Protein AF-A0A965ESU9-F1 (afdb_monomer)

Sequence (155 aa):
MSKLASALGKKYEENRLSVLTRHFELGGHTFKVRVPAVNEIEAIYNYFKSPDDEKVEAIYQDMIKDFKDDKDDGIEVTDNDILIEGRSMREAARNKHVLQYRITEYIKFLVPETGSLEDLTYADVEIEFPLAIQLTLVEKINEVIAPDYKEIRSK

Secondary structure (DSSP, 8-state):
--HHHHHH-HHHHHHHHHHTEEEEEETTEEEEEE---HHHHHHHHHGGGS--HHHHHHHHHHHHTTTTT---TTEEE-SS-EEETTEEHHHHHHHHHHHHHHHHHHHTTB--SSS--TT--HHHHHHHS-HHHHHHHHHHHHHHHS--GGGTS--

Radius of gyration: 20.67 Å; Cα contacts (8 Å, |Δi|>4): 136; chains: 1; bounding box: 42×31×64 Å

Foldseek 3Di:
DDPVCVVVDDVCVVCVQVVQWWWDDDPNDIWIFGQDDPVLVVCLVCCLVPPDVVQLVVQLCVVCVVPPPPDDDQWDDDPVFIGGVNDTSSVVSSVVRSVLSLLLSLVQRTDDPDDHSPPPHSVNVVVVDDPVVSVVSSVRSCCTNCVDCVVVVPD

pLDDT: mean 89.34, std 12.93, range [37.41, 98.31]

Nearest PDB structures (foldseek):
  6nr8-assembly1_6  TM=2.344E-01  e=9.704E+00  Homo sapiens

Solvent-accessible surface area (backbone atoms only — not comparable to full-atom values): 9223 Å² total; per-residue (Å²): 134,54,76,64,57,67,71,60,34,69,72,44,64,80,41,45,66,65,77,40,44,40,68,52,75,58,97,91,43,78,48,40,32,46,52,74,56,71,67,59,54,50,50,57,70,49,34,73,81,68,59,66,62,70,60,24,49,54,45,26,54,64,74,40,65,87,51,78,86,57,80,56,95,50,57,48,81,54,102,87,43,43,26,54,77,84,40,55,42,53,58,49,19,43,52,50,47,46,51,45,51,46,45,38,58,50,57,48,31,47,56,67,94,68,83,81,51,86,83,63,47,51,67,63,49,55,75,75,36,59,68,73,55,46,53,51,49,42,50,55,53,47,52,57,64,52,66,57,74,66,68,70,74,74,110

Structure (mmCIF, N/CA/C/O backbone):
data_AF-A0A965ESU9-F1
#
_entry.id   AF-A0A965ESU9-F1
#
loop_
_atom_site.group_PDB
_atom_site.id
_atom_site.type_symbol
_atom_site.label_atom_id
_atom_site.label_alt_id
_atom_site.label_comp_id
_atom_site.label_asym_id
_atom_site.label_entity_id
_atom_site.label_seq_id
_atom_site.pdbx_PDB_ins_code
_atom_site.Cartn_x
_atom_site.Cartn_y
_atom_site.Cartn_z
_atom_site.occupancy
_atom_site.B_iso_or_equiv
_atom_site.auth_seq_id
_atom_site.auth_comp_id
_atom_site.auth_asym_id
_atom_site.auth_atom_id
_atom_site.pdbx_PDB_model_num
ATOM 1 N N . MET A 1 1 ? -10.488 -17.035 23.293 1.00 63.59 1 MET A N 1
ATOM 2 C CA . MET A 1 1 ? -10.332 -15.748 24.011 1.00 63.59 1 MET A CA 1
ATOM 3 C C . MET A 1 1 ? -8.906 -15.634 24.515 1.00 63.59 1 MET A C 1
ATOM 5 O O . MET A 1 1 ? -8.346 -16.655 24.899 1.00 63.59 1 MET A O 1
ATOM 9 N N . SER A 1 2 ? -8.301 -14.443 24.491 1.00 82.62 2 SER A N 1
ATOM 10 C CA . SER A 1 2 ? -6.983 -14.262 25.109 1.00 82.62 2 SER A CA 1
ATOM 11 C C . SER A 1 2 ? -7.128 -14.144 26.626 1.00 82.62 2 SER A C 1
ATOM 13 O O . SER A 1 2 ? -8.128 -13.621 27.119 1.00 82.62 2 SER A O 1
ATOM 15 N N . LYS A 1 3 ? -6.106 -14.584 27.370 1.00 88.50 3 LYS A N 1
ATOM 16 C CA . LYS A 1 3 ? -6.049 -14.444 28.835 1.00 88.50 3 LYS A CA 1
ATOM 17 C C . LYS A 1 3 ? -6.274 -12.991 29.281 1.00 88.50 3 LYS A C 1
ATOM 19 O O . LYS A 1 3 ? -6.912 -12.752 30.300 1.00 88.50 3 LYS A O 1
ATOM 24 N N . LEU A 1 4 ? -5.775 -12.036 28.492 1.00 85.94 4 LEU A N 1
ATOM 25 C CA . LEU A 1 4 ? -5.928 -10.605 28.743 1.00 85.94 4 LEU A CA 1
ATOM 26 C C . LEU A 1 4 ? -7.373 -10.126 28.546 1.00 85.94 4 LEU A C 1
ATOM 28 O O . LEU A 1 4 ? -7.891 -9.434 29.413 1.00 85.94 4 LEU A O 1
ATOM 32 N N . ALA A 1 5 ? -8.039 -10.521 27.454 1.00 84.50 5 ALA A N 1
ATOM 33 C CA . ALA A 1 5 ? -9.433 -10.143 27.208 1.00 84.50 5 ALA A CA 1
ATOM 34 C C . ALA A 1 5 ? -10.348 -10.628 28.343 1.00 84.50 5 ALA A C 1
ATOM 36 O O . ALA A 1 5 ? -11.135 -9.850 28.877 1.00 84.50 5 ALA A O 1
ATOM 37 N N . SER A 1 6 ? -10.148 -11.870 28.795 1.00 87.44 6 SER A N 1
ATOM 38 C CA . SER A 1 6 ? -10.902 -12.437 29.915 1.00 87.44 6 SER A CA 1
ATOM 39 C C . SER A 1 6 ? -10.656 -11.710 31.244 1.00 87.44 6 SER A C 1
ATOM 41 O O . SER A 1 6 ? -11.570 -11.620 32.057 1.00 87.44 6 SER A O 1
ATOM 43 N N . ALA A 1 7 ? -9.457 -11.159 31.466 1.00 90.62 7 ALA A N 1
ATOM 44 C CA . ALA A 1 7 ? -9.144 -10.371 32.661 1.00 90.62 7 ALA A CA 1
ATOM 45 C C . ALA A 1 7 ? -9.745 -8.952 32.632 1.00 90.62 7 ALA A C 1
ATOM 47 O O . ALA A 1 7 ? -10.069 -8.407 33.683 1.00 90.62 7 ALA A O 1
ATOM 48 N N . LEU A 1 8 ? -9.904 -8.356 31.444 1.00 89.62 8 LEU A N 1
ATOM 49 C CA . LEU A 1 8 ? -10.476 -7.013 31.265 1.00 89.62 8 LEU A CA 1
ATOM 50 C C . LEU A 1 8 ? -12.018 -7.005 31.275 1.00 89.62 8 LEU A C 1
ATOM 52 O O . LEU A 1 8 ? -12.634 -5.945 31.399 1.00 89.62 8 LEU A O 1
ATOM 56 N N . GLY A 1 9 ? -12.638 -8.185 31.195 1.00 90.62 9 GLY A N 1
ATOM 57 C CA . GLY A 1 9 ? -14.074 -8.388 31.359 1.00 90.62 9 GLY A CA 1
ATOM 58 C C . GLY A 1 9 ? -14.925 -7.974 30.152 1.00 90.62 9 GLY A C 1
ATOM 59 O O . GLY A 1 9 ? -14.443 -7.435 29.157 1.00 90.62 9 GLY A O 1
ATOM 60 N N . LYS A 1 10 ? -16.239 -8.209 30.263 1.00 88.19 10 LYS A N 1
ATOM 61 C CA . LYS A 1 10 ? -17.216 -8.069 29.163 1.00 88.19 10 LYS A CA 1
ATOM 62 C C . LYS A 1 10 ? -17.233 -6.685 28.507 1.00 88.19 10 LYS A C 1
ATOM 64 O O . LYS A 1 10 ? -17.308 -6.586 27.290 1.00 88.19 10 LYS A O 1
ATOM 69 N N . LYS A 1 11 ? -17.086 -5.612 29.292 1.00 86.81 11 LYS A N 1
ATOM 70 C CA . LYS A 1 11 ? -17.101 -4.236 28.764 1.00 86.81 11 LYS A CA 1
ATOM 71 C C . LYS A 1 11 ? -15.927 -3.963 27.817 1.00 86.81 11 LYS A C 1
ATOM 73 O O . LYS A 1 11 ? -16.084 -3.217 26.853 1.00 86.81 11 LYS A O 1
ATOM 78 N N . TYR A 1 12 ? -14.757 -4.553 28.074 1.00 87.56 12 TYR A N 1
ATOM 79 C CA . TYR A 1 12 ? -13.632 -4.479 27.143 1.00 87.56 12 TYR A CA 1
ATOM 80 C C . TYR A 1 12 ? -13.930 -5.258 25.862 1.00 87.56 12 TYR A C 1
ATOM 82 O O . TYR A 1 12 ? -13.660 -4.755 24.778 1.00 87.56 12 TYR A O 1
ATOM 90 N N . GLU A 1 13 ? -14.515 -6.452 25.973 1.00 81.25 13 GLU A N 1
ATOM 91 C CA . GLU A 1 13 ? -14.863 -7.283 24.815 1.00 81.25 13 GLU A CA 1
ATOM 92 C C . GLU A 1 13 ? -15.853 -6.574 23.884 1.00 81.25 13 GLU A C 1
ATOM 94 O O . GLU A 1 13 ? -15.612 -6.506 22.680 1.00 81.25 13 GLU A O 1
ATOM 99 N N . GLU A 1 14 ? -16.891 -5.957 24.451 1.00 84.44 14 GLU A N 1
ATOM 100 C CA . GLU A 1 14 ? -17.889 -5.160 23.726 1.00 84.44 14 GLU A CA 1
ATOM 101 C C . GLU A 1 14 ? -17.274 -3.962 22.980 1.00 84.44 14 GLU A C 1
ATOM 103 O O . GLU A 1 14 ? -17.778 -3.558 21.938 1.00 84.44 14 GLU A O 1
ATOM 108 N N . ASN A 1 15 ? -16.166 -3.402 23.483 1.00 86.06 15 ASN A N 1
ATOM 109 C CA . ASN A 1 15 ? -15.533 -2.193 22.941 1.00 86.06 15 ASN A CA 1
ATOM 110 C C . ASN A 1 15 ? -14.162 -2.451 22.297 1.00 86.06 15 ASN A C 1
ATOM 112 O O . ASN A 1 15 ? -13.445 -1.506 21.957 1.00 86.06 15 ASN A O 1
ATOM 116 N N . ARG A 1 16 ? -13.768 -3.718 22.126 1.00 82.75 16 ARG A N 1
ATOM 117 C CA . ARG A 1 16 ? -12.404 -4.103 21.733 1.00 82.75 16 ARG A CA 1
ATOM 118 C C . ARG A 1 16 ? -11.968 -3.460 20.417 1.00 82.75 16 ARG A C 1
ATOM 120 O O . ARG A 1 16 ? -10.837 -2.989 20.317 1.00 82.75 16 ARG A O 1
ATOM 127 N N . LEU A 1 17 ? -12.858 -3.435 19.424 1.00 79.62 17 LEU A N 1
ATOM 128 C CA . LEU A 1 17 ? -12.594 -2.819 18.120 1.00 79.62 17 LEU A CA 1
ATOM 129 C C . LEU A 1 17 ? -12.346 -1.315 18.255 1.00 79.62 17 LEU A C 1
ATOM 131 O O . LEU A 1 17 ? -11.384 -0.810 17.686 1.00 79.62 17 LEU A O 1
ATOM 135 N N . SER A 1 18 ? -13.137 -0.618 19.072 1.00 82.75 18 SER A N 1
ATOM 136 C CA . SER A 1 18 ? -12.989 0.821 19.309 1.00 82.75 18 SER A CA 1
ATOM 137 C C . SER A 1 18 ? -11.632 1.175 19.921 1.00 82.75 18 SER A C 1
ATOM 139 O O . SER A 1 18 ? -11.033 2.177 19.548 1.00 82.75 18 SER A O 1
ATOM 141 N N . VAL A 1 19 ? -11.100 0.331 20.814 1.00 84.75 19 VAL A N 1
ATOM 142 C CA . VAL A 1 19 ? -9.761 0.524 21.408 1.00 84.75 19 VAL A CA 1
ATOM 143 C C . VAL A 1 19 ? -8.653 0.410 20.352 1.00 84.75 19 VAL A C 1
ATOM 145 O O . VAL A 1 19 ? -7.655 1.136 20.405 1.00 84.75 19 VAL A O 1
ATOM 148 N N . LEU A 1 20 ? -8.848 -0.481 19.379 1.00 88.25 20 LEU A N 1
ATOM 149 C CA . LEU A 1 20 ? -7.914 -0.785 18.294 1.00 88.25 20 LEU A CA 1
ATOM 150 C C . LEU A 1 20 ? -8.203 0.002 17.012 1.00 88.25 20 LEU A C 1
ATOM 152 O O . LEU A 1 20 ? -7.645 -0.328 15.974 1.00 88.25 20 LEU A O 1
ATOM 156 N N . THR A 1 21 ? -9.059 1.021 17.063 1.00 93.00 21 THR A N 1
ATOM 157 C CA . THR A 1 21 ? -9.388 1.848 15.900 1.00 93.00 21 THR A CA 1
ATOM 158 C C . THR A 1 21 ? -8.926 3.282 16.132 1.00 93.00 21 THR A C 1
ATOM 160 O O . THR A 1 21 ? -9.009 3.826 17.237 1.00 93.00 21 THR A O 1
ATOM 163 N N . ARG A 1 22 ? -8.397 3.896 15.084 1.00 93.75 22 ARG A N 1
ATOM 164 C CA . ARG A 1 22 ? -8.046 5.314 14.990 1.00 93.75 22 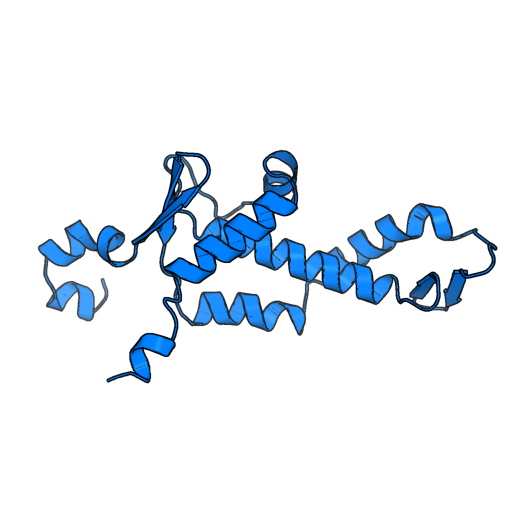ARG A CA 1
ATOM 165 C C . ARG A 1 22 ? -8.801 5.925 13.817 1.00 93.75 22 ARG A C 1
ATOM 167 O O . ARG A 1 22 ? -9.444 5.200 13.061 1.00 93.75 22 ARG A O 1
ATOM 174 N N . HIS A 1 23 ? -8.777 7.244 13.694 1.00 95.38 23 HIS A N 1
ATOM 175 C CA . HIS A 1 23 ? -9.484 7.937 12.625 1.00 95.38 23 HIS A CA 1
ATOM 176 C C . HIS A 1 23 ? -8.681 9.122 12.101 1.00 95.38 23 HIS A C 1
ATOM 178 O O . HIS A 1 23 ? -7.918 9.727 12.850 1.00 95.38 23 HIS A O 1
ATOM 184 N N . PHE A 1 24 ? -8.887 9.451 10.829 1.00 96.06 24 PHE A N 1
ATOM 185 C CA . PHE A 1 24 ? -8.424 10.689 10.208 1.00 96.06 24 PHE A CA 1
ATOM 186 C C . PHE A 1 24 ? -9.484 11.209 9.233 1.00 96.06 24 PHE A C 1
ATOM 188 O O . PHE A 1 24 ? -10.340 10.454 8.770 1.00 96.06 24 PHE A O 1
ATOM 195 N N . GLU A 1 25 ? -9.420 12.498 8.915 1.00 96.38 25 GLU A N 1
ATOM 196 C CA . GLU A 1 25 ? -10.295 13.125 7.926 1.00 96.38 25 GLU A CA 1
ATOM 197 C C . GLU A 1 25 ? -9.537 13.408 6.629 1.00 96.38 25 GLU A C 1
ATOM 199 O O . GLU A 1 25 ? -8.393 13.870 6.650 1.00 96.38 25 GLU A O 1
ATOM 204 N N . LEU A 1 26 ? -10.183 13.150 5.493 1.00 95.12 26 LEU A N 1
ATOM 205 C CA . LEU A 1 26 ? -9.678 13.505 4.170 1.00 95.12 26 LEU A CA 1
ATOM 206 C C . LEU A 1 26 ? -10.864 13.817 3.254 1.00 95.12 26 LEU A C 1
ATOM 208 O O . LEU A 1 26 ? -11.790 13.018 3.135 1.00 95.12 26 LEU A O 1
ATOM 212 N N . GLY A 1 27 ? -10.862 14.999 2.634 1.00 92.56 27 GLY A N 1
ATOM 213 C CA . GLY A 1 27 ? -11.923 15.401 1.701 1.00 92.56 27 GLY A CA 1
ATOM 214 C C . GLY A 1 27 ? -13.332 15.460 2.312 1.00 92.56 27 GLY A C 1
ATOM 215 O O . GLY A 1 27 ? -14.307 15.288 1.592 1.00 92.56 27 GLY A O 1
ATOM 216 N N . GLY A 1 28 ? -13.455 15.667 3.629 1.00 94.44 28 GLY A N 1
ATOM 217 C CA . GLY A 1 28 ? -14.744 15.669 4.336 1.00 94.44 28 GLY A CA 1
ATOM 218 C C . GLY A 1 28 ? -15.288 14.279 4.694 1.00 94.44 28 GLY A C 1
ATOM 219 O O . GLY A 1 28 ? -16.384 14.190 5.241 1.00 94.44 28 GLY A O 1
ATOM 220 N N . HIS A 1 29 ? -14.538 13.207 4.422 1.00 95.31 29 HIS A N 1
ATOM 221 C CA . HIS A 1 29 ? -14.843 11.852 4.880 1.00 95.31 29 HIS A CA 1
ATOM 222 C C . HIS A 1 29 ? -13.971 11.470 6.086 1.00 95.31 29 HIS A C 1
ATOM 224 O O . HIS A 1 29 ? -12.783 11.802 6.128 1.00 95.31 29 HIS A O 1
ATOM 230 N N . THR A 1 30 ? -14.545 10.748 7.054 1.00 96.50 30 THR A N 1
ATOM 231 C CA . THR A 1 30 ? -13.829 10.230 8.229 1.00 96.50 30 THR A CA 1
ATOM 232 C C . THR A 1 30 ? -13.457 8.768 8.013 1.00 96.50 30 THR A C 1
ATOM 234 O O . THR A 1 30 ? -14.285 7.871 8.172 1.00 96.50 30 THR A O 1
ATOM 237 N N . PHE A 1 31 ? -12.185 8.518 7.725 1.00 96.56 31 PHE A N 1
ATOM 238 C CA . PHE A 1 31 ? -11.654 7.167 7.608 1.00 96.56 31 PHE A CA 1
ATOM 239 C C . PHE A 1 31 ? -11.405 6.569 8.990 1.00 96.56 31 PHE A C 1
ATOM 241 O O . PHE A 1 31 ? -10.841 7.219 9.872 1.00 96.56 31 PHE A O 1
ATOM 248 N N . LYS A 1 32 ? -11.786 5.302 9.171 1.00 95.94 32 LYS A N 1
ATOM 249 C CA . LYS A 1 32 ? -11.432 4.494 10.344 1.00 95.94 32 LYS A CA 1
ATOM 250 C C . LYS A 1 32 ? -10.281 3.569 9.983 1.00 95.94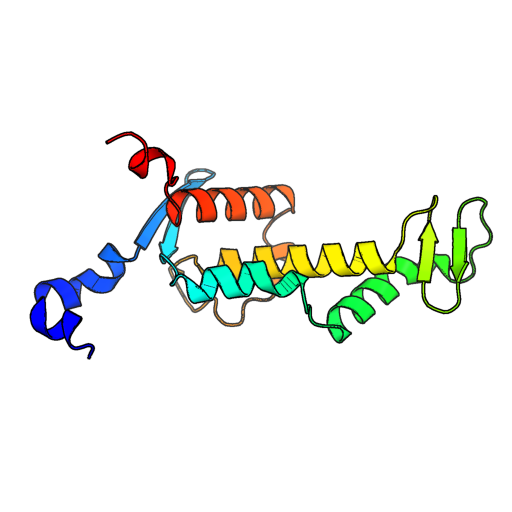 32 LYS A C 1
ATOM 252 O O . LYS A 1 32 ? -10.303 2.945 8.930 1.00 95.94 32 LYS A O 1
ATOM 257 N N . VAL A 1 33 ? -9.307 3.452 10.874 1.00 95.75 33 VAL A N 1
ATOM 258 C CA . VAL A 1 33 ? -8.085 2.673 10.667 1.00 95.75 33 VAL A CA 1
ATOM 259 C C . VAL A 1 33 ? -7.895 1.725 11.836 1.00 95.75 33 VAL A C 1
ATOM 261 O O . VAL A 1 33 ? -7.856 2.157 12.988 1.00 95.75 33 VAL A O 1
ATOM 264 N N . ARG A 1 34 ? -7.758 0.432 11.562 1.00 94.25 34 ARG A N 1
ATOM 265 C CA . ARG A 1 34 ? -7.357 -0.559 12.555 1.00 94.25 34 ARG A CA 1
ATOM 266 C C . ARG A 1 34 ? -5.880 -0.359 12.876 1.00 94.25 34 ARG A C 1
ATOM 268 O O . ARG A 1 34 ? -5.053 -0.335 11.977 1.00 94.25 34 ARG A O 1
ATOM 275 N N . VAL A 1 35 ? -5.545 -0.285 14.159 1.00 92.25 35 VAL A N 1
ATOM 276 C CA . VAL A 1 35 ? -4.160 -0.325 14.633 1.00 92.25 35 VAL A CA 1
ATOM 277 C C . VAL A 1 35 ? -3.616 -1.737 14.384 1.00 92.25 35 VAL A C 1
ATOM 279 O O . VAL A 1 35 ? -4.125 -2.692 14.989 1.00 92.25 35 VAL A O 1
ATOM 282 N N . PRO A 1 36 ? -2.627 -1.901 13.492 1.00 91.88 36 PRO A N 1
ATOM 283 C CA . PRO A 1 36 ? -2.048 -3.198 13.209 1.00 91.88 36 PRO A CA 1
ATOM 284 C C . PRO A 1 36 ? -1.108 -3.651 14.320 1.00 91.88 36 PRO A C 1
ATOM 286 O O . PRO A 1 36 ? -0.605 -2.860 15.121 1.00 91.88 36 PRO A O 1
ATOM 289 N N . ALA A 1 37 ? -0.868 -4.954 14.371 1.00 90.19 37 ALA A N 1
ATOM 290 C CA . ALA A 1 37 ? 0.181 -5.513 15.196 1.00 90.19 37 ALA A CA 1
ATOM 291 C C . ALA A 1 37 ? 1.564 -5.171 14.610 1.00 90.19 37 ALA A C 1
ATOM 293 O O . ALA A 1 37 ? 1.727 -4.970 13.406 1.00 90.19 37 ALA A O 1
ATOM 294 N N . VAL A 1 38 ? 2.582 -5.123 15.473 1.00 88.75 38 VAL A N 1
ATOM 295 C CA . VAL A 1 38 ? 3.956 -4.741 15.091 1.00 88.75 38 VAL A CA 1
ATOM 296 C C . VAL A 1 38 ? 4.499 -5.626 13.966 1.00 88.75 38 VAL A C 1
ATOM 298 O O . VAL A 1 38 ? 5.102 -5.124 13.024 1.00 88.75 38 VAL A O 1
ATOM 301 N N . ASN A 1 39 ? 4.219 -6.928 14.017 1.00 91.31 39 ASN A N 1
ATOM 302 C CA . ASN A 1 39 ? 4.644 -7.884 12.998 1.00 91.31 39 ASN A CA 1
ATOM 303 C C . ASN A 1 39 ? 3.993 -7.643 11.624 1.00 91.31 39 ASN A C 1
ATOM 305 O O . ASN A 1 39 ? 4.624 -7.934 10.615 1.00 91.31 39 ASN A O 1
ATOM 309 N N . GLU A 1 40 ? 2.763 -7.118 11.564 1.00 91.75 40 GLU A N 1
ATOM 310 C CA . GLU A 1 40 ? 2.110 -6.766 10.293 1.00 91.75 40 GLU A CA 1
ATOM 311 C C . GLU A 1 40 ? 2.856 -5.604 9.622 1.00 91.75 40 GLU A C 1
ATOM 313 O O . GLU A 1 40 ? 3.190 -5.663 8.442 1.00 91.75 40 GLU A O 1
ATOM 318 N N . ILE A 1 41 ? 3.212 -4.578 10.399 1.00 91.00 41 ILE A N 1
ATOM 319 C CA . ILE A 1 41 ? 3.988 -3.429 9.916 1.00 91.00 41 ILE A CA 1
ATOM 320 C C . ILE A 1 41 ? 5.409 -3.831 9.517 1.00 91.00 41 ILE A C 1
ATOM 322 O O . ILE A 1 41 ? 5.897 -3.441 8.455 1.00 91.00 41 ILE A O 1
ATOM 326 N N . GLU A 1 42 ? 6.076 -4.645 10.334 1.00 90.81 42 GLU A N 1
ATOM 327 C CA . GLU A 1 42 ? 7.400 -5.173 10.007 1.00 90.81 42 GLU A CA 1
ATOM 328 C C . GLU A 1 42 ? 7.379 -6.042 8.750 1.00 90.81 42 GLU A C 1
ATOM 330 O O . GLU A 1 42 ? 8.326 -5.982 7.969 1.00 90.81 42 GLU A O 1
ATOM 335 N N . ALA A 1 43 ? 6.324 -6.828 8.516 1.00 94.38 43 ALA A N 1
ATOM 336 C CA . ALA A 1 43 ? 6.185 -7.602 7.286 1.00 94.38 43 ALA A CA 1
ATOM 3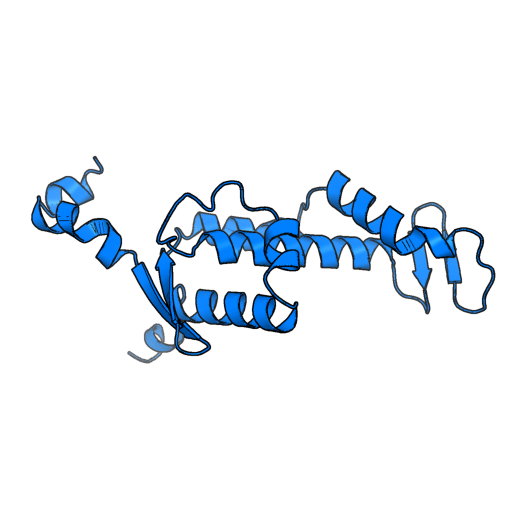37 C C . ALA A 1 43 ? 6.117 -6.682 6.058 1.00 94.38 43 ALA A C 1
ATOM 339 O O . ALA A 1 43 ? 6.827 -6.923 5.081 1.00 94.38 43 ALA A O 1
ATOM 340 N N . ILE A 1 44 ? 5.354 -5.582 6.136 1.00 94.19 44 ILE A N 1
ATOM 341 C CA . ILE A 1 44 ? 5.285 -4.588 5.055 1.00 94.19 44 ILE A CA 1
ATOM 342 C C . ILE A 1 44 ? 6.656 -3.950 4.813 1.00 94.19 44 ILE A C 1
ATOM 344 O O . ILE A 1 44 ? 7.122 -3.892 3.674 1.00 94.19 44 ILE A O 1
ATOM 348 N N . TYR A 1 45 ? 7.342 -3.523 5.877 1.00 89.44 45 TYR A N 1
ATOM 349 C CA . TYR A 1 45 ? 8.673 -2.928 5.759 1.00 89.44 45 TYR A CA 1
ATOM 350 C C . TYR A 1 45 ? 9.744 -3.916 5.321 1.00 89.44 45 TYR A C 1
ATOM 352 O O . TYR A 1 45 ? 10.712 -3.494 4.715 1.00 89.44 45 TYR A O 1
ATOM 360 N N . ASN A 1 46 ? 9.630 -5.208 5.613 1.00 94.31 46 ASN A N 1
ATOM 361 C CA . ASN A 1 46 ? 10.630 -6.189 5.200 1.00 94.31 46 ASN A CA 1
ATOM 362 C C . ASN A 1 46 ? 10.395 -6.716 3.780 1.00 94.31 46 ASN A C 1
ATOM 364 O O . ASN A 1 46 ? 11.314 -7.303 3.210 1.00 94.31 46 ASN A O 1
ATOM 368 N N . TYR A 1 47 ? 9.224 -6.465 3.186 1.00 94.69 47 TYR A N 1
ATOM 369 C CA . TYR A 1 47 ? 8.880 -6.958 1.854 1.00 94.69 47 TYR A CA 1
ATOM 370 C C . TYR A 1 47 ? 9.879 -6.524 0.772 1.00 94.69 47 TYR A C 1
ATOM 372 O O . TYR A 1 47 ? 10.224 -7.321 -0.093 1.00 94.69 47 TYR A O 1
ATOM 380 N N . PHE A 1 48 ? 10.451 -5.313 0.854 1.00 92.88 48 PHE A N 1
ATOM 381 C CA . PHE A 1 48 ? 11.446 -4.854 -0.133 1.00 92.88 48 PHE A CA 1
ATOM 382 C C . PHE A 1 48 ? 12.702 -5.738 -0.204 1.00 92.88 48 PHE A C 1
ATOM 384 O O . PHE A 1 48 ? 13.415 -5.711 -1.212 1.00 92.88 48 PHE A O 1
ATOM 391 N N . LYS A 1 49 ? 13.005 -6.503 0.856 1.00 94.38 49 LYS A N 1
ATOM 392 C CA . LYS A 1 49 ? 14.163 -7.407 0.899 1.00 94.38 49 LYS A CA 1
ATOM 393 C C . LYS A 1 49 ? 13.951 -8.605 -0.021 1.00 94.38 49 LYS A C 1
ATOM 395 O O . LYS A 1 49 ? 14.890 -9.031 -0.682 1.00 94.38 49 LYS A O 1
ATOM 400 N N . SER A 1 50 ? 12.719 -9.102 -0.085 1.00 95.19 50 SER A N 1
ATOM 401 C CA . SER A 1 50 ? 12.337 -10.275 -0.868 1.00 95.19 50 SER A CA 1
ATOM 402 C C . SER A 1 50 ? 10.926 -10.094 -1.442 1.00 95.19 50 SER A C 1
ATOM 404 O O . SER A 1 50 ? 9.989 -10.735 -0.961 1.00 95.19 50 SER A O 1
ATOM 406 N N . PRO A 1 51 ? 10.750 -9.185 -2.417 1.00 96.00 51 PRO A N 1
ATOM 407 C CA . PRO A 1 51 ? 9.481 -9.006 -3.095 1.00 96.00 51 PRO A CA 1
ATOM 408 C C . PRO A 1 51 ? 9.167 -10.222 -3.973 1.00 96.00 51 PRO A C 1
ATOM 410 O O . PRO A 1 51 ? 10.028 -11.049 -4.249 1.00 96.00 51 PRO A O 1
ATOM 413 N N . ASP A 1 52 ? 7.917 -10.314 -4.408 1.00 96.25 52 ASP A N 1
ATOM 414 C CA . ASP A 1 52 ? 7.445 -11.351 -5.325 1.00 96.25 52 ASP A CA 1
ATOM 415 C C . ASP A 1 52 ? 8.083 -11.165 -6.712 1.00 96.25 52 ASP A C 1
ATOM 417 O O . ASP A 1 52 ? 7.726 -10.242 -7.449 1.00 96.25 52 ASP A O 1
ATOM 421 N N . ASP A 1 53 ? 9.053 -12.023 -7.032 1.00 95.44 53 ASP A N 1
ATOM 422 C CA . ASP A 1 53 ? 9.848 -11.938 -8.259 1.00 95.44 53 ASP A CA 1
ATOM 423 C C . ASP A 1 53 ? 8.997 -12.117 -9.526 1.00 95.44 53 ASP A C 1
ATOM 425 O O . ASP A 1 53 ? 9.293 -11.489 -10.541 1.00 95.44 53 ASP A O 1
ATOM 429 N N . GLU A 1 54 ? 7.909 -12.895 -9.477 1.00 96.88 54 GLU A N 1
ATOM 430 C CA . GLU A 1 54 ? 7.014 -13.079 -10.628 1.00 96.88 54 GLU A CA 1
ATOM 431 C C . GLU A 1 54 ? 6.280 -11.776 -10.960 1.00 96.88 54 GLU A C 1
ATOM 433 O O . GLU A 1 54 ? 6.176 -11.384 -12.125 1.00 96.88 54 GLU A O 1
ATOM 438 N N . LYS A 1 55 ? 5.822 -11.051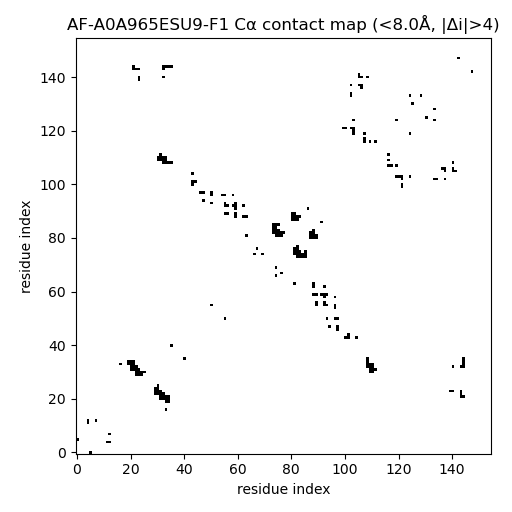 -9.932 1.00 96.12 55 LYS A N 1
ATOM 439 C CA . LYS A 1 55 ? 5.185 -9.737 -10.111 1.00 96.12 55 LYS A CA 1
ATOM 440 C C . LYS A 1 55 ? 6.176 -8.672 -10.563 1.00 96.12 55 LYS A C 1
ATOM 442 O O . LYS A 1 55 ? 5.836 -7.854 -11.417 1.00 96.12 55 LYS A O 1
ATOM 447 N N . VAL A 1 56 ? 7.396 -8.687 -10.022 1.00 97.31 56 VAL A N 1
ATOM 448 C CA . VAL A 1 56 ? 8.469 -7.791 -10.478 1.00 97.31 56 VAL A CA 1
ATOM 449 C C . VAL A 1 56 ? 8.783 -8.042 -11.949 1.00 97.31 56 VAL A C 1
ATOM 451 O O . VAL A 1 56 ? 8.877 -7.082 -12.710 1.00 97.31 56 VAL A O 1
ATOM 454 N N . GLU A 1 57 ? 8.900 -9.304 -12.363 1.00 96.75 57 GLU A N 1
ATOM 455 C CA . GLU A 1 57 ? 9.168 -9.665 -13.754 1.00 96.75 57 GLU A CA 1
ATOM 456 C C . GLU A 1 57 ? 8.021 -9.246 -14.678 1.00 96.75 57 GLU A C 1
ATOM 458 O O . GLU A 1 57 ? 8.268 -8.659 -15.728 1.00 96.75 57 GLU A O 1
ATOM 463 N N . ALA A 1 58 ? 6.765 -9.456 -14.275 1.00 96.38 58 ALA A N 1
ATOM 464 C CA . ALA A 1 58 ? 5.610 -9.010 -15.052 1.00 96.38 58 ALA A CA 1
ATOM 465 C C . ALA A 1 58 ? 5.613 -7.485 -15.273 1.00 96.38 58 ALA A C 1
ATOM 467 O O . ALA A 1 58 ? 5.402 -7.020 -16.394 1.00 96.38 58 ALA A O 1
ATOM 468 N N . ILE A 1 59 ? 5.904 -6.705 -14.224 1.00 96.44 59 ILE A N 1
ATOM 469 C CA . ILE A 1 59 ? 6.019 -5.242 -14.312 1.00 96.44 59 ILE A CA 1
ATOM 470 C C . ILE A 1 59 ? 7.212 -4.840 -15.181 1.00 96.44 59 ILE A C 1
ATOM 472 O O . ILE A 1 59 ? 7.089 -3.934 -16.001 1.00 96.44 59 ILE A O 1
ATOM 476 N N . TYR A 1 60 ? 8.354 -5.508 -15.019 1.00 96.69 60 TYR A N 1
ATOM 477 C CA . TYR A 1 60 ? 9.544 -5.257 -15.824 1.00 96.69 60 TYR A CA 1
ATOM 478 C C . TYR A 1 60 ? 9.244 -5.446 -17.312 1.00 96.69 60 TYR A C 1
ATOM 480 O O . TYR A 1 60 ? 9.459 -4.518 -18.088 1.00 96.69 60 TYR A O 1
ATOM 488 N N . GLN A 1 61 ? 8.670 -6.591 -17.693 1.00 95.31 61 GLN A N 1
ATOM 489 C CA . GLN A 1 61 ? 8.314 -6.903 -19.078 1.00 95.31 61 GLN A CA 1
ATOM 490 C C . GLN A 1 61 ? 7.326 -5.895 -19.676 1.00 95.31 61 GLN A C 1
ATOM 492 O O . GLN A 1 61 ? 7.490 -5.507 -20.833 1.00 95.31 61 GLN A O 1
ATOM 497 N N . ASP A 1 62 ? 6.337 -5.436 -18.901 1.00 94.38 62 ASP A N 1
ATOM 498 C CA . ASP A 1 62 ? 5.409 -4.390 -19.345 1.00 94.38 62 ASP A CA 1
ATOM 499 C C . ASP A 1 62 ? 6.109 -3.036 -19.551 1.00 94.38 62 ASP A C 1
ATOM 501 O O . ASP A 1 62 ? 5.845 -2.356 -20.539 1.00 94.38 62 ASP A O 1
ATOM 505 N N . MET A 1 63 ? 7.040 -2.660 -18.668 1.00 93.38 63 MET A N 1
ATOM 506 C CA . MET A 1 63 ? 7.782 -1.397 -18.771 1.00 93.38 63 MET A CA 1
ATOM 507 C C . MET A 1 63 ? 8.736 -1.358 -19.967 1.00 93.38 63 MET A C 1
ATOM 509 O O . MET A 1 63 ? 8.980 -0.281 -20.506 1.00 93.38 63 MET A O 1
ATOM 513 N N . ILE A 1 64 ? 9.285 -2.505 -20.373 1.00 92.12 64 ILE A N 1
ATOM 514 C CA . ILE A 1 64 ? 10.265 -2.576 -21.465 1.00 92.12 64 ILE A CA 1
ATOM 515 C C . ILE A 1 64 ? 9.668 -2.939 -22.825 1.00 92.12 64 ILE A C 1
ATOM 517 O O . ILE A 1 64 ? 10.410 -3.008 -23.803 1.00 92.12 64 ILE A O 1
ATOM 521 N N . LYS A 1 65 ? 8.362 -3.225 -22.906 1.00 89.75 65 LYS A N 1
ATOM 522 C CA . LYS A 1 65 ? 7.727 -3.781 -24.115 1.00 89.75 65 LYS A CA 1
ATOM 523 C C . LYS A 1 65 ? 7.989 -2.958 -25.380 1.00 89.75 65 LYS A C 1
ATOM 525 O O . LYS A 1 65 ? 8.164 -3.546 -26.441 1.00 89.75 65 LYS A O 1
ATOM 530 N N . ASP A 1 66 ? 8.081 -1.639 -25.234 1.00 83.38 66 ASP A N 1
ATOM 531 C CA . ASP A 1 66 ? 8.274 -0.698 -26.339 1.00 83.38 66 ASP A CA 1
ATOM 532 C C . ASP A 1 66 ? 9.762 -0.426 -26.645 1.00 83.38 66 ASP A C 1
ATOM 534 O O . ASP A 1 66 ? 10.071 0.179 -27.662 1.00 83.38 66 ASP A O 1
ATOM 538 N N . PHE A 1 67 ? 10.687 -0.911 -25.806 1.00 82.44 67 PHE A N 1
ATOM 539 C CA . PHE A 1 67 ? 12.123 -0.595 -25.879 1.00 82.44 67 PHE A CA 1
ATOM 540 C C . PHE A 1 67 ? 13.008 -1.771 -26.318 1.00 82.44 67 PHE A C 1
ATOM 542 O O . PHE A 1 67 ? 14.206 -1.600 -26.521 1.00 82.44 67 PHE A O 1
ATOM 549 N N . LYS A 1 68 ? 12.453 -2.983 -26.449 1.00 72.44 68 LYS A N 1
ATOM 550 C CA . LYS A 1 68 ? 13.239 -4.206 -26.722 1.00 72.44 68 LYS A CA 1
ATOM 551 C C . LYS A 1 68 ? 14.005 -4.185 -28.045 1.00 72.44 68 LYS A C 1
ATOM 553 O O . LYS A 1 68 ? 15.066 -4.796 -28.127 1.00 72.44 68 LYS A O 1
ATOM 558 N N . ASP A 1 69 ? 13.470 -3.501 -29.049 1.00 73.69 69 ASP A N 1
ATOM 559 C CA . ASP A 1 69 ? 14.073 -3.383 -30.382 1.00 73.69 69 ASP A CA 1
ATOM 560 C C . ASP A 1 69 ? 14.622 -1.974 -30.652 1.00 73.69 69 ASP A C 1
ATOM 562 O O . ASP A 1 69 ? 15.030 -1.665 -31.777 1.00 73.69 69 ASP A O 1
ATOM 566 N N . ASP A 1 70 ? 14.620 -1.119 -29.629 1.00 72.00 70 ASP A N 1
ATOM 567 C CA . ASP A 1 70 ? 14.953 0.286 -29.771 1.00 72.00 70 ASP A CA 1
ATOM 568 C C . ASP A 1 70 ? 16.472 0.496 -29.744 1.00 72.00 70 ASP A C 1
ATOM 570 O O . ASP A 1 70 ? 17.207 -0.155 -28.997 1.00 72.00 70 ASP A O 1
ATOM 574 N N . LYS A 1 71 ? 16.956 1.372 -30.625 1.00 67.81 71 LYS A N 1
ATOM 575 C CA . LYS A 1 71 ? 18.393 1.655 -30.813 1.00 67.81 71 LYS A CA 1
ATOM 576 C C . LYS A 1 71 ? 18.723 3.123 -30.588 1.00 67.81 71 LYS A C 1
ATOM 578 O O . LYS A 1 71 ? 19.760 3.593 -31.058 1.00 67.81 71 LYS A O 1
ATOM 583 N N . ASP A 1 72 ? 17.826 3.830 -29.915 1.00 79.88 72 ASP A N 1
ATOM 584 C CA . ASP A 1 72 ? 18.007 5.226 -29.570 1.00 79.88 72 ASP A CA 1
ATOM 585 C C . ASP A 1 72 ? 19.197 5.432 -28.624 1.00 79.88 72 ASP A C 1
ATOM 587 O O . ASP A 1 72 ? 19.516 4.607 -27.758 1.00 79.88 72 ASP A O 1
ATOM 591 N N . ASP A 1 73 ? 19.857 6.578 -28.802 1.00 76.62 73 ASP A N 1
ATOM 592 C CA . ASP A 1 73 ? 20.954 7.014 -27.947 1.00 76.62 73 ASP A CA 1
ATOM 593 C C . ASP A 1 73 ? 20.443 7.162 -26.504 1.00 76.62 73 ASP A C 1
ATOM 595 O O . ASP A 1 73 ? 19.635 8.037 -26.196 1.00 76.62 73 ASP A O 1
ATOM 599 N N . GLY A 1 74 ? 20.930 6.299 -25.608 1.00 83.31 74 GLY A N 1
ATOM 600 C CA . GLY A 1 74 ? 20.548 6.282 -24.191 1.00 83.31 74 GLY A CA 1
ATOM 601 C C . GLY A 1 74 ? 19.885 4.988 -23.719 1.00 83.31 74 GLY A C 1
ATOM 602 O O . GLY A 1 74 ? 19.674 4.852 -22.512 1.00 83.31 74 GLY A O 1
ATOM 603 N N . ILE A 1 75 ? 19.606 4.044 -24.623 1.00 89.75 75 ILE A N 1
ATOM 604 C CA . ILE A 1 75 ? 19.108 2.705 -24.286 1.00 89.75 75 ILE A CA 1
ATOM 605 C C . ILE A 1 75 ? 20.248 1.689 -24.403 1.00 89.75 75 ILE A C 1
ATOM 607 O O . ILE A 1 75 ? 20.841 1.511 -25.464 1.00 89.75 75 ILE A O 1
ATOM 611 N N . GLU A 1 76 ? 20.548 0.997 -23.306 1.00 90.31 76 GLU A N 1
ATOM 612 C CA . GLU A 1 76 ? 21.521 -0.097 -23.270 1.00 90.31 76 GLU A CA 1
ATOM 613 C C . GLU A 1 76 ? 20.820 -1.395 -22.867 1.00 90.31 76 GLU A C 1
ATOM 615 O O . GLU A 1 76 ? 20.322 -1.535 -21.748 1.00 90.31 76 GLU A O 1
ATOM 620 N N . VAL A 1 77 ? 20.782 -2.359 -23.786 1.00 89.12 77 VAL A N 1
ATOM 621 C CA . VAL A 1 77 ? 20.232 -3.694 -23.534 1.00 89.12 77 VAL A CA 1
ATOM 622 C C . VAL A 1 77 ? 21.360 -4.615 -23.075 1.00 89.12 77 VAL A C 1
ATOM 624 O O . VAL A 1 77 ? 22.332 -4.830 -23.797 1.00 89.12 77 VAL A O 1
ATOM 627 N N . THR A 1 78 ? 21.216 -5.176 -21.878 1.00 87.50 78 THR A N 1
ATOM 628 C CA . THR A 1 78 ? 22.125 -6.175 -21.297 1.00 87.50 78 THR A CA 1
ATOM 629 C C . THR A 1 78 ? 21.428 -7.536 -21.214 1.00 87.50 78 THR A C 1
ATOM 631 O O . THR A 1 78 ? 20.218 -7.631 -21.412 1.00 87.50 78 THR A O 1
ATOM 634 N N . ASP A 1 79 ? 22.162 -8.596 -20.863 1.00 85.62 79 ASP A N 1
ATOM 635 C CA . ASP A 1 79 ? 21.607 -9.958 -20.781 1.00 85.62 79 ASP A CA 1
ATOM 636 C C . ASP A 1 79 ? 20.411 -10.080 -19.819 1.00 85.62 79 ASP A C 1
ATOM 638 O O . ASP A 1 79 ? 19.532 -10.913 -20.027 1.00 85.62 79 ASP A O 1
ATOM 642 N N . ASN A 1 80 ? 20.375 -9.260 -18.762 1.00 89.12 80 ASN A N 1
ATOM 643 C CA . ASN A 1 80 ? 19.375 -9.358 -17.697 1.00 89.12 80 ASN A CA 1
ATOM 644 C C . ASN A 1 80 ? 18.613 -8.054 -17.433 1.00 89.12 80 ASN A C 1
ATOM 646 O O . ASN A 1 80 ? 17.740 -8.043 -16.567 1.00 89.12 80 ASN A O 1
ATOM 650 N N . ASP A 1 81 ? 18.923 -6.955 -18.113 1.00 91.94 81 ASP A N 1
ATOM 651 C CA . ASP A 1 81 ? 18.334 -5.647 -17.819 1.00 91.94 81 ASP A CA 1
ATOM 652 C C . ASP A 1 81 ? 18.362 -4.716 -19.034 1.00 91.94 81 ASP A C 1
ATOM 654 O O . ASP A 1 81 ? 19.149 -4.911 -19.959 1.00 91.94 81 ASP A O 1
ATOM 658 N N . ILE A 1 82 ? 17.534 -3.674 -18.995 1.00 92.50 82 ILE A N 1
ATOM 659 C CA . ILE A 1 82 ? 17.580 -2.558 -19.938 1.00 92.50 82 ILE A CA 1
ATOM 660 C C . ILE A 1 82 ? 17.862 -1.298 -19.131 1.00 92.50 82 ILE A C 1
ATOM 662 O O . ILE A 1 82 ? 17.156 -1.007 -18.164 1.00 92.50 82 ILE A O 1
ATOM 666 N N . LEU A 1 83 ? 18.901 -0.566 -19.520 1.00 93.25 83 LEU A N 1
ATOM 667 C CA . LEU A 1 83 ? 19.231 0.725 -18.940 1.00 93.25 83 LEU A CA 1
ATOM 668 C C . LEU A 1 83 ? 18.672 1.827 -19.835 1.00 93.25 83 LEU A C 1
ATOM 670 O O . LEU A 1 83 ? 18.976 1.862 -21.023 1.00 93.25 83 LEU A O 1
ATOM 674 N N . ILE A 1 84 ? 17.889 2.737 -19.260 1.00 91.81 84 ILE A N 1
ATOM 675 C CA . ILE A 1 84 ? 17.400 3.943 -19.941 1.00 91.81 84 ILE A CA 1
ATOM 676 C C . ILE A 1 84 ? 18.045 5.143 -19.256 1.00 91.81 84 ILE A C 1
ATOM 678 O O . ILE A 1 84 ? 17.872 5.337 -18.051 1.00 91.81 84 ILE A O 1
ATOM 682 N N . GLU A 1 85 ? 18.844 5.907 -20.000 1.00 90.94 85 GLU A N 1
ATOM 683 C CA . GLU A 1 85 ? 19.645 7.024 -19.476 1.00 90.94 85 GLU A CA 1
ATOM 684 C C . GLU A 1 85 ? 20.496 6.615 -18.253 1.00 90.94 85 GLU A C 1
ATOM 686 O O . GLU A 1 85 ? 20.626 7.344 -17.266 1.00 90.94 85 GLU A O 1
ATOM 691 N N . GLY A 1 86 ? 21.047 5.395 -18.290 1.00 91.75 86 GLY A N 1
ATOM 692 C CA . GLY A 1 86 ? 21.861 4.826 -17.212 1.00 91.75 86 GLY A CA 1
ATOM 693 C C . GLY A 1 86 ? 21.080 4.321 -15.991 1.00 91.75 86 GLY A C 1
ATOM 694 O O . GLY A 1 86 ? 21.699 3.992 -14.979 1.00 91.75 86 GLY A O 1
ATOM 695 N N . ARG A 1 87 ? 19.742 4.251 -16.043 1.00 93.75 87 ARG A N 1
ATOM 696 C CA . ARG A 1 87 ? 18.900 3.724 -14.953 1.00 93.75 87 ARG A CA 1
ATOM 697 C C . ARG A 1 87 ? 18.382 2.329 -15.264 1.00 93.75 87 ARG A C 1
ATOM 699 O O . ARG A 1 87 ? 17.819 2.109 -16.330 1.00 93.75 87 ARG A O 1
ATOM 706 N N . SER A 1 88 ? 18.501 1.427 -14.293 1.00 96.12 88 SER A N 1
ATOM 707 C CA . SER A 1 88 ? 17.991 0.057 -14.381 1.00 96.12 88 SER A CA 1
ATOM 708 C C . SER A 1 88 ? 16.464 0.016 -14.423 1.00 96.12 88 SER A C 1
ATOM 710 O O . SER A 1 88 ? 15.787 0.433 -13.476 1.00 96.12 88 SER A O 1
ATOM 712 N N . MET A 1 89 ? 15.913 -0.544 -15.501 1.00 95.75 89 MET A N 1
ATOM 713 C CA . MET A 1 89 ? 14.473 -0.770 -15.616 1.00 95.75 89 MET A CA 1
ATOM 714 C C . MET A 1 89 ? 14.005 -1.924 -14.731 1.00 95.75 89 MET A C 1
ATOM 716 O O . MET A 1 89 ? 12.889 -1.878 -14.210 1.00 95.75 89 MET A O 1
ATOM 720 N N . ARG A 1 90 ? 14.857 -2.924 -14.476 1.00 95.56 90 ARG A N 1
ATOM 721 C CA . ARG A 1 90 ? 14.568 -3.987 -13.504 1.00 95.56 90 ARG A CA 1
ATOM 722 C C . ARG A 1 90 ? 14.493 -3.453 -12.074 1.00 95.56 90 ARG A C 1
ATOM 724 O O . ARG A 1 90 ? 13.577 -3.811 -11.332 1.00 95.56 90 ARG A O 1
ATOM 731 N N . GLU A 1 91 ? 15.407 -2.567 -11.683 1.00 96.19 91 GLU A N 1
ATOM 732 C CA . GLU A 1 91 ? 15.355 -1.896 -10.381 1.00 96.19 91 GLU A CA 1
ATOM 733 C C . GLU A 1 91 ? 14.117 -0.997 -10.273 1.00 96.19 91 GLU A C 1
ATOM 735 O O . GLU A 1 91 ? 13.415 -1.026 -9.258 1.00 96.19 91 GLU A O 1
ATOM 740 N N . ALA A 1 92 ? 13.788 -0.249 -11.332 1.00 96.69 92 ALA A N 1
ATOM 741 C CA . ALA A 1 92 ? 12.575 0.562 -11.383 1.00 96.69 92 ALA A CA 1
ATOM 742 C C . ALA A 1 92 ? 11.303 -0.289 -11.212 1.00 96.69 92 ALA A C 1
ATOM 744 O O . ALA A 1 92 ? 10.438 0.064 -10.406 1.00 96.69 92 ALA A O 1
ATOM 745 N N . ALA A 1 93 ? 11.210 -1.432 -11.898 1.00 97.56 93 ALA A N 1
ATOM 746 C CA . ALA A 1 93 ? 10.105 -2.379 -11.760 1.00 97.56 93 ALA A CA 1
ATOM 747 C C . ALA A 1 93 ? 10.001 -2.943 -10.336 1.00 97.56 93 ALA A C 1
ATOM 749 O O . ALA A 1 93 ? 8.913 -2.966 -9.753 1.00 97.56 93 ALA A O 1
ATOM 750 N N . ARG A 1 94 ? 11.136 -3.318 -9.729 1.00 97.69 94 ARG A N 1
ATOM 751 C CA . ARG A 1 94 ? 11.192 -3.770 -8.332 1.00 97.69 94 ARG A CA 1
ATOM 752 C C . ARG A 1 94 ? 10.673 -2.698 -7.375 1.00 97.69 94 ARG A C 1
ATOM 754 O O . ARG A 1 94 ? 9.829 -2.986 -6.528 1.00 97.69 94 ARG A O 1
ATOM 761 N N . ASN A 1 95 ? 11.145 -1.462 -7.521 1.00 97.44 95 ASN A N 1
ATOM 762 C CA . ASN A 1 95 ? 10.729 -0.337 -6.684 1.00 97.44 95 ASN A CA 1
ATOM 763 C C . ASN A 1 95 ? 9.240 -0.015 -6.857 1.00 97.44 95 ASN A C 1
ATOM 765 O O . ASN A 1 95 ? 8.547 0.233 -5.867 1.00 97.44 95 ASN A O 1
ATOM 769 N N . LYS A 1 96 ? 8.731 -0.074 -8.095 1.00 97.25 96 LYS A N 1
ATOM 770 C CA . LYS A 1 96 ? 7.307 0.092 -8.402 1.00 97.25 96 LYS A CA 1
ATOM 771 C C . LYS A 1 96 ? 6.470 -0.972 -7.695 1.00 97.25 96 LYS A C 1
ATOM 773 O O . LYS A 1 96 ? 5.552 -0.612 -6.964 1.00 97.25 96 LYS A O 1
ATOM 778 N N . HIS A 1 97 ? 6.821 -2.250 -7.825 1.00 97.94 97 HIS A N 1
ATOM 779 C CA . HIS A 1 97 ? 6.094 -3.342 -7.169 1.00 97.94 97 HIS A CA 1
ATOM 780 C C . HIS A 1 97 ? 6.076 -3.203 -5.641 1.00 97.94 97 HIS A C 1
ATOM 782 O O . HIS A 1 97 ? 5.028 -3.302 -5.005 1.00 97.94 97 HIS A O 1
ATOM 788 N N . VAL A 1 98 ? 7.226 -2.896 -5.035 1.00 97.94 98 VAL A N 1
ATOM 789 C CA . VAL A 1 98 ? 7.330 -2.676 -3.582 1.00 97.94 98 VAL A CA 1
ATOM 790 C C . VAL A 1 98 ? 6.440 -1.516 -3.126 1.00 97.94 98 VAL A C 1
ATOM 792 O O . VAL A 1 98 ? 5.781 -1.613 -2.087 1.00 97.94 98 VAL A O 1
ATOM 795 N N . LEU A 1 99 ? 6.388 -0.424 -3.895 1.00 97.69 99 LEU A N 1
ATOM 796 C CA . LEU A 1 99 ? 5.507 0.705 -3.610 1.00 97.69 99 LEU A CA 1
ATOM 797 C C . LEU A 1 99 ? 4.029 0.300 -3.681 1.00 97.69 99 LEU A C 1
ATOM 799 O O . LEU A 1 99 ? 3.279 0.605 -2.754 1.00 97.69 99 LEU A O 1
ATOM 803 N N . GLN A 1 100 ? 3.628 -0.398 -4.745 1.00 97.94 100 GLN A N 1
ATOM 804 C CA . GLN A 1 100 ? 2.259 -0.880 -4.953 1.00 97.94 100 GLN A CA 1
ATOM 805 C C . GLN A 1 100 ? 1.815 -1.828 -3.834 1.00 97.94 100 GLN A C 1
ATOM 807 O O . GLN A 1 100 ? 0.722 -1.675 -3.282 1.00 97.94 100 GLN A O 1
ATOM 812 N N . TYR A 1 101 ? 2.690 -2.755 -3.439 1.00 98.12 101 TYR A N 1
ATOM 813 C CA . TYR A 1 101 ? 2.470 -3.644 -2.302 1.00 98.12 101 TYR A CA 1
ATOM 814 C C . TYR A 1 101 ? 2.235 -2.848 -1.016 1.00 98.12 101 TYR A C 1
ATOM 816 O O . TYR A 1 101 ? 1.218 -3.032 -0.353 1.00 98.12 101 TYR A O 1
ATOM 824 N N . ARG A 1 102 ? 3.124 -1.897 -0.694 1.00 97.12 102 ARG A N 1
ATOM 825 C CA . ARG A 1 102 ? 2.986 -1.062 0.507 1.00 97.12 102 ARG A CA 1
ATOM 826 C C . ARG A 1 102 ? 1.675 -0.279 0.512 1.00 97.12 102 ARG A C 1
ATOM 828 O O . ARG A 1 102 ? 1.012 -0.242 1.540 1.00 97.12 102 ARG A O 1
ATOM 835 N N . ILE A 1 103 ? 1.310 0.345 -0.607 1.00 98.31 103 ILE A N 1
ATOM 836 C CA . ILE A 1 103 ? 0.048 1.088 -0.727 1.00 98.31 103 ILE A CA 1
ATOM 837 C C . ILE A 1 103 ? -1.135 0.165 -0.428 1.00 98.31 103 ILE A C 1
ATOM 839 O O . ILE A 1 103 ? -1.964 0.487 0.421 1.00 98.31 103 ILE A O 1
ATOM 843 N N . THR A 1 104 ? -1.172 -0.996 -1.082 1.00 98.12 104 THR A N 1
ATOM 844 C CA . THR A 1 104 ? -2.257 -1.972 -0.929 1.00 98.12 104 THR A CA 1
ATOM 845 C C . THR A 1 104 ? -2.379 -2.424 0.526 1.00 98.12 104 THR A C 1
ATOM 847 O O . THR A 1 104 ? -3.457 -2.342 1.106 1.00 98.12 104 THR A O 1
ATOM 850 N N . GLU A 1 105 ? -1.272 -2.823 1.153 1.00 97.56 105 GLU A N 1
ATOM 851 C CA . GLU A 1 105 ? -1.275 -3.322 2.531 1.00 97.56 105 GLU A CA 1
ATOM 852 C C . GLU A 1 105 ? -1.656 -2.249 3.558 1.00 97.56 105 GLU A C 1
ATOM 854 O O . GLU A 1 105 ? -2.364 -2.539 4.519 1.00 97.56 105 GLU A O 1
ATOM 859 N N . TYR A 1 106 ? -1.262 -0.991 3.344 1.00 97.38 106 TYR A N 1
ATOM 860 C CA . TYR A 1 106 ? -1.714 0.103 4.205 1.00 97.38 106 TYR A CA 1
ATOM 861 C C . TYR A 1 106 ? -3.219 0.340 4.073 1.00 97.38 106 TYR A C 1
ATOM 863 O O . TYR A 1 106 ? -3.897 0.508 5.085 1.00 97.38 106 TYR A O 1
ATOM 871 N N . ILE A 1 107 ? -3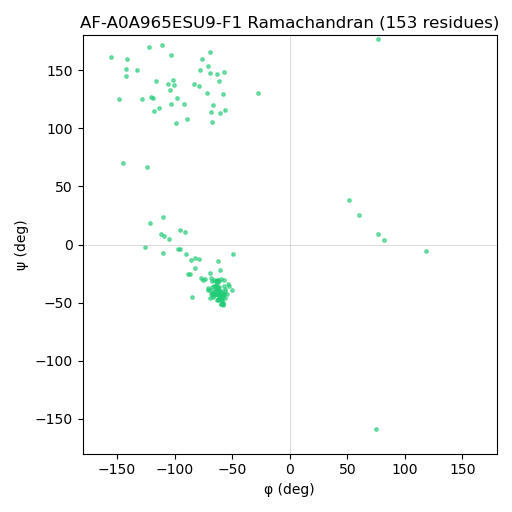.763 0.311 2.854 1.00 97.31 107 ILE A N 1
ATOM 872 C CA . ILE A 1 107 ? -5.205 0.484 2.628 1.00 97.31 107 ILE A CA 1
ATOM 873 C C . ILE A 1 107 ? -6.010 -0.644 3.287 1.00 97.31 107 ILE A C 1
ATOM 875 O O . ILE A 1 107 ? -7.091 -0.383 3.812 1.00 97.31 107 ILE A O 1
ATOM 879 N N . LYS A 1 108 ? -5.468 -1.864 3.385 1.00 97.12 108 LYS A N 1
ATOM 880 C CA . LYS A 1 108 ? -6.097 -2.965 4.139 1.00 97.12 108 LYS A CA 1
ATOM 881 C C . LYS A 1 108 ? -6.243 -2.698 5.642 1.00 97.12 108 LYS A C 1
ATOM 883 O O . LYS A 1 108 ? -6.995 -3.402 6.314 1.00 97.12 108 LYS A O 1
ATOM 888 N N . PHE A 1 109 ? -5.565 -1.690 6.197 1.00 96.06 109 PHE A N 1
ATOM 889 C CA . PHE A 1 109 ? -5.806 -1.253 7.575 1.00 96.06 109 PHE A CA 1
ATOM 890 C C . PHE A 1 109 ? -7.047 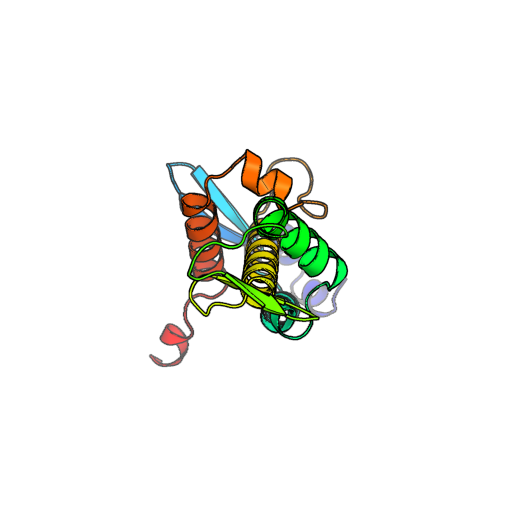-0.379 7.731 1.00 96.06 109 PHE A C 1
ATOM 892 O O . PHE A 1 109 ? -7.485 -0.169 8.864 1.00 96.06 109 PHE A O 1
ATOM 899 N N . LEU A 1 110 ? -7.642 0.117 6.645 1.00 96.44 110 LEU A N 1
ATOM 900 C CA . LEU A 1 110 ? -8.931 0.789 6.731 1.00 96.44 110 LEU A CA 1
ATOM 901 C C . LEU A 1 110 ? -9.994 -0.184 7.251 1.00 96.44 110 LEU A C 1
ATOM 903 O O . LEU A 1 110 ? -10.020 -1.363 6.905 1.00 96.44 110 LEU A O 1
ATOM 907 N N . VAL A 1 111 ? -10.878 0.317 8.107 1.00 94.38 111 VAL A N 1
ATOM 908 C CA . VAL A 1 111 ? -12.042 -0.431 8.583 1.00 94.38 111 VAL A CA 1
ATOM 909 C C . VAL A 1 111 ? -13.182 -0.155 7.604 1.00 94.38 111 VAL A C 1
ATOM 911 O O . VAL A 1 111 ? -13.697 0.968 7.606 1.00 94.38 111 VAL A O 1
ATOM 914 N N . PRO A 1 112 ? -13.578 -1.130 6.767 1.00 93.25 112 PRO A N 1
ATOM 915 C CA . PRO A 1 112 ? -14.644 -0.921 5.801 1.00 93.25 112 PRO A CA 1
ATOM 916 C C . PRO A 1 112 ? -16.000 -0.770 6.501 1.00 93.25 112 PRO A C 1
ATOM 918 O O . PRO A 1 112 ? -16.262 -1.395 7.531 1.00 93.25 112 PRO A O 1
ATOM 921 N N . GLU A 1 113 ? -16.890 0.038 5.922 1.00 88.94 113 GLU A N 1
ATOM 922 C CA . GLU A 1 113 ? -18.290 0.109 6.368 1.00 88.94 113 GLU A CA 1
ATOM 923 C C . GLU A 1 113 ? -19.105 -1.096 5.880 1.00 88.94 113 GLU A C 1
ATOM 925 O O . GLU A 1 113 ? -20.054 -1.519 6.540 1.00 88.94 113 GLU A O 1
ATOM 930 N N . THR A 1 114 ? -18.719 -1.666 4.734 1.00 89.56 114 THR A N 1
ATOM 931 C CA . THR A 1 114 ? -19.337 -2.853 4.135 1.00 89.56 114 THR A CA 1
ATOM 932 C C . THR A 1 114 ? -18.271 -3.739 3.490 1.00 89.56 114 THR A C 1
ATOM 934 O O . THR A 1 114 ? -17.297 -3.237 2.936 1.00 89.56 114 THR A O 1
ATOM 937 N N . GLY A 1 115 ? -18.450 -5.061 3.550 1.00 90.62 115 GLY A N 1
ATOM 938 C CA . GLY A 1 115 ? -17.524 -6.019 2.937 1.00 90.62 115 GLY A CA 1
ATOM 939 C C . GLY A 1 115 ? -16.201 -6.205 3.694 1.00 90.62 115 GLY A C 1
ATOM 940 O O . GLY A 1 115 ? -16.116 -5.958 4.897 1.00 90.62 115 GLY A O 1
ATOM 941 N N . SER A 1 116 ? -15.188 -6.699 2.978 1.00 91.88 116 SER A N 1
ATOM 942 C CA . SER A 1 116 ? -13.831 -6.965 3.473 1.00 91.88 116 SER A CA 1
ATOM 943 C C . SER A 1 116 ? -12.803 -6.398 2.494 1.00 91.88 116 SER A C 1
ATOM 945 O O . SER A 1 116 ? -13.066 -6.340 1.295 1.00 91.88 116 SER A O 1
ATOM 947 N N . LEU A 1 117 ? -11.637 -6.002 3.007 1.00 94.12 117 LEU A N 1
ATOM 948 C CA . LEU A 1 117 ? -10.491 -5.547 2.210 1.00 94.12 117 LEU A CA 1
ATOM 949 C C . LEU A 1 117 ? -9.373 -6.603 2.132 1.00 94.12 117 LEU A C 1
ATOM 951 O O . LEU A 1 117 ? -8.312 -6.325 1.587 1.00 94.12 117 LEU A O 1
ATOM 955 N N . GLU A 1 118 ? -9.571 -7.806 2.679 1.00 92.38 118 GLU A N 1
ATOM 956 C CA . GLU A 1 118 ? -8.521 -8.838 2.764 1.00 92.38 118 GLU A CA 1
ATOM 957 C C . GLU A 1 118 ? -7.939 -9.214 1.387 1.00 92.38 118 GLU A C 1
ATOM 959 O O . GLU A 1 118 ? -6.715 -9.262 1.228 1.00 92.38 118 GLU A O 1
ATOM 964 N N . ASP A 1 119 ? -8.806 -9.362 0.381 1.00 94.44 119 ASP A N 1
ATOM 965 C CA . ASP A 1 119 ? -8.445 -9.734 -0.994 1.00 94.44 119 ASP A CA 1
ATOM 966 C C . ASP A 1 119 ? -8.175 -8.526 -1.912 1.00 94.44 119 ASP A C 1
ATOM 968 O O . ASP A 1 119 ? -8.051 -8.684 -3.126 1.00 94.44 119 ASP A O 1
ATOM 972 N N . LEU A 1 120 ? -8.081 -7.313 -1.350 1.00 96.19 120 LEU A N 1
ATOM 973 C CA . LEU A 1 120 ? -7.844 -6.087 -2.115 1.00 96.19 120 LEU A CA 1
ATOM 974 C C . LEU A 1 120 ? -6.537 -6.180 -2.916 1.00 96.19 120 LEU A C 1
ATOM 976 O O . LEU A 1 120 ? -5.472 -6.479 -2.358 1.00 96.19 120 LEU A O 1
ATOM 980 N N . THR A 1 121 ? -6.610 -5.871 -4.211 1.00 97.12 121 THR A N 1
ATOM 981 C CA . THR A 1 121 ? -5.454 -5.813 -5.110 1.00 97.12 121 THR A CA 1
ATOM 982 C C . THR A 1 121 ? -5.028 -4.371 -5.382 1.00 97.12 121 THR A C 1
ATOM 984 O O . THR A 1 121 ? -5.792 -3.426 -5.186 1.00 97.12 121 THR A O 1
ATOM 987 N N . TYR A 1 122 ? -3.803 -4.178 -5.884 1.00 97.50 122 TYR A N 1
ATOM 988 C CA . TYR A 1 122 ? -3.363 -2.840 -6.289 1.00 97.50 122 TYR A CA 1
ATOM 989 C C . TYR A 1 122 ? -4.199 -2.274 -7.449 1.00 97.50 122 TYR A C 1
ATOM 991 O O . TYR A 1 122 ? -4.433 -1.072 -7.491 1.00 97.50 122 TYR A O 1
ATOM 999 N N . ALA A 1 123 ? -4.683 -3.124 -8.361 1.00 97.31 123 ALA A N 1
ATOM 1000 C CA . ALA A 1 123 ? -5.511 -2.685 -9.484 1.00 97.31 123 ALA A CA 1
ATOM 1001 C C . ALA A 1 123 ? -6.828 -2.053 -9.003 1.00 97.31 123 ALA A C 1
ATOM 1003 O O . ALA A 1 123 ? -7.245 -1.030 -9.538 1.00 97.31 123 ALA A O 1
ATOM 1004 N N . ASP A 1 124 ? -7.435 -2.605 -7.946 1.00 97.62 124 ASP A N 1
ATOM 1005 C CA . ASP A 1 124 ? -8.642 -2.034 -7.333 1.00 97.62 124 ASP A CA 1
ATOM 1006 C C . ASP A 1 124 ? -8.366 -0.634 -6.761 1.00 97.62 124 ASP A C 1
ATOM 1008 O O . ASP A 1 124 ? -9.156 0.291 -6.935 1.00 97.62 124 ASP A O 1
ATOM 1012 N N . VAL A 1 125 ? -7.207 -0.462 -6.116 1.00 97.75 125 VAL A N 1
ATOM 1013 C CA . VAL A 1 125 ? -6.766 0.828 -5.563 1.00 97.75 125 VAL A CA 1
ATOM 1014 C C . VAL A 1 125 ? -6.489 1.848 -6.668 1.00 97.75 125 VAL A C 1
ATOM 1016 O O . VAL A 1 125 ? -6.837 3.018 -6.524 1.00 97.75 125 VAL A O 1
ATOM 1019 N N . GLU A 1 126 ? -5.840 1.424 -7.751 1.00 97.31 126 GLU A N 1
ATOM 1020 C CA . GLU A 1 126 ? -5.458 2.288 -8.869 1.00 97.31 126 GLU A CA 1
ATOM 1021 C C . GLU A 1 126 ? -6.666 2.801 -9.657 1.00 97.31 126 GLU A C 1
ATOM 1023 O O . GLU A 1 126 ? -6.670 3.961 -10.070 1.00 97.31 126 GLU A O 1
ATOM 1028 N N . ILE A 1 127 ? -7.698 1.969 -9.821 1.00 97.81 127 ILE A N 1
ATOM 1029 C CA . ILE A 1 127 ? -8.957 2.361 -10.469 1.00 97.81 127 ILE A CA 1
ATOM 1030 C C . ILE A 1 127 ? -9.673 3.454 -9.666 1.00 97.81 127 ILE A C 1
ATOM 1032 O O . ILE A 1 127 ? -10.245 4.369 -10.259 1.00 97.81 127 ILE A O 1
ATOM 1036 N N . GLU A 1 128 ? -9.636 3.371 -8.337 1.00 97.06 128 GLU A N 1
ATOM 1037 C CA . GLU A 1 128 ? -10.366 4.290 -7.462 1.00 97.06 128 GLU A CA 1
ATOM 1038 C C . GLU A 1 128 ? -9.594 5.591 -7.190 1.00 97.06 128 GLU A C 1
ATOM 1040 O O . GLU A 1 128 ? -10.154 6.688 -7.244 1.00 97.06 128 GLU A O 1
ATOM 1045 N N . PHE A 1 129 ? -8.293 5.497 -6.894 1.00 96.75 129 PHE A N 1
ATOM 1046 C CA . PHE A 1 129 ? -7.510 6.625 -6.395 1.00 96.75 129 PHE A CA 1
ATOM 1047 C C . PHE A 1 129 ? -6.325 6.963 -7.302 1.00 96.75 129 PHE A C 1
ATOM 1049 O O . PHE A 1 129 ? -5.447 6.122 -7.509 1.00 96.75 129 PHE A O 1
ATOM 1056 N N . PRO A 1 130 ? -6.180 8.233 -7.733 1.00 97.50 130 PRO A N 1
ATOM 1057 C CA . PRO A 1 130 ? -4.940 8.709 -8.336 1.00 97.50 130 PRO A CA 1
ATOM 1058 C C . PRO A 1 130 ? -3.750 8.515 -7.389 1.00 97.50 130 PRO A C 1
ATOM 1060 O O . PRO A 1 130 ? -3.895 8.661 -6.174 1.00 97.50 130 PRO A O 1
ATOM 1063 N N . LEU A 1 131 ? -2.549 8.283 -7.933 1.00 96.81 131 LEU A N 1
ATOM 1064 C CA . LEU A 1 131 ? -1.339 8.010 -7.141 1.00 96.81 131 LEU A CA 1
ATOM 1065 C C . LEU A 1 131 ? -1.091 9.038 -6.023 1.00 96.81 131 LEU A C 1
ATOM 1067 O O . LEU A 1 131 ? -0.713 8.664 -4.917 1.00 96.81 131 LEU A O 1
ATOM 1071 N N . ALA A 1 132 ? -1.343 10.326 -6.275 1.00 97.50 132 ALA A N 1
ATOM 1072 C CA . ALA A 1 132 ? -1.204 11.366 -5.254 1.00 97.50 132 ALA A CA 1
ATOM 1073 C C . ALA A 1 132 ? -2.088 11.095 -4.021 1.00 97.50 132 ALA A C 1
ATOM 1075 O O . ALA A 1 132 ? -1.621 11.212 -2.892 1.00 97.50 132 ALA A O 1
ATOM 1076 N N . ILE A 1 133 ? -3.333 10.661 -4.238 1.00 98.06 133 ILE A N 1
ATOM 1077 C CA . ILE A 1 133 ? -4.271 10.309 -3.167 1.00 98.06 133 ILE A CA 1
ATOM 1078 C C . ILE A 1 133 ? -3.850 9.011 -2.479 1.00 98.06 133 ILE A C 1
ATOM 1080 O O . ILE A 1 133 ? -3.902 8.941 -1.254 1.00 98.06 133 ILE A O 1
ATOM 1084 N N . GLN A 1 134 ? -3.360 8.018 -3.230 1.00 98.25 134 GLN A N 1
ATOM 1085 C CA . GLN A 1 134 ? -2.817 6.782 -2.650 1.00 98.25 134 GLN A CA 1
ATOM 1086 C C . GLN A 1 134 ? -1.692 7.086 -1.648 1.00 98.25 134 GLN A C 1
ATOM 1088 O O . GLN A 1 134 ? -1.689 6.567 -0.533 1.00 98.25 134 GLN A O 1
ATOM 1093 N N . LEU A 1 135 ? -0.756 7.966 -2.020 1.00 97.81 135 LEU A N 1
ATOM 1094 C CA . LEU A 1 135 ? 0.354 8.371 -1.154 1.00 97.81 135 LEU A CA 1
ATOM 1095 C C . LEU A 1 135 ? -0.133 9.134 0.085 1.00 97.81 135 LEU A C 1
ATOM 1097 O O . LEU A 1 135 ? 0.318 8.836 1.190 1.00 97.81 135 LEU A O 1
ATOM 1101 N N . THR A 1 136 ? -1.090 10.055 -0.074 1.00 97.75 136 THR A N 1
ATOM 1102 C CA . THR A 1 136 ? -1.708 10.762 1.059 1.00 97.75 136 THR A CA 1
ATOM 1103 C C . THR A 1 136 ? -2.428 9.806 2.012 1.00 97.75 136 THR A C 1
ATOM 1105 O O . THR A 1 136 ? -2.321 9.964 3.226 1.00 97.75 136 THR A O 1
ATOM 1108 N N . LEU A 1 137 ? -3.136 8.795 1.499 1.00 97.56 137 LEU A N 1
ATOM 1109 C CA . LEU A 1 137 ? -3.791 7.785 2.333 1.00 97.56 137 LEU A CA 1
ATOM 1110 C C . LEU A 1 137 ? -2.769 6.994 3.151 1.00 97.56 137 LEU A C 1
ATOM 1112 O O . LEU A 1 137 ? -2.946 6.850 4.358 1.00 97.56 137 LEU A O 1
ATOM 1116 N N . VAL A 1 138 ? -1.680 6.531 2.528 1.00 97.00 138 VAL A N 1
ATOM 1117 C CA . VAL A 1 138 ? -0.597 5.827 3.238 1.00 97.00 138 VAL A CA 1
ATOM 1118 C C . VAL A 1 138 ? -0.014 6.698 4.350 1.00 97.00 138 VAL A C 1
ATOM 1120 O O . VAL A 1 138 ? 0.157 6.218 5.470 1.00 97.00 138 VAL A O 1
ATOM 1123 N N . GLU A 1 139 ? 0.257 7.973 4.069 1.00 95.88 139 GLU A N 1
ATOM 1124 C CA . GLU A 1 139 ? 0.765 8.931 5.055 1.00 95.88 139 GLU A CA 1
ATOM 1125 C C . GLU A 1 139 ? -0.206 9.103 6.230 1.00 95.88 139 GLU A C 1
ATOM 1127 O O . GLU A 1 139 ? 0.186 8.908 7.380 1.00 95.88 139 GLU A O 1
ATOM 1132 N N . LYS A 1 140 ? -1.489 9.367 5.955 1.00 96.50 140 LYS A N 1
ATOM 1133 C CA . LYS A 1 140 ? -2.515 9.547 6.992 1.00 96.50 140 LYS A CA 1
ATOM 1134 C C . LYS A 1 140 ? -2.762 8.302 7.828 1.00 96.50 140 LYS A C 1
ATOM 1136 O O . LYS A 1 140 ? -2.914 8.406 9.043 1.00 96.50 140 LYS A O 1
ATOM 1141 N N . ILE A 1 141 ? -2.760 7.128 7.204 1.00 95.94 141 ILE A N 1
ATOM 1142 C CA . ILE A 1 141 ? -2.843 5.850 7.911 1.00 95.94 141 ILE A CA 1
ATOM 1143 C C . ILE A 1 141 ? -1.631 5.697 8.833 1.00 95.94 141 ILE A C 1
ATOM 1145 O O . ILE A 1 141 ? -1.806 5.389 10.011 1.00 95.94 141 ILE A O 1
ATOM 1149 N N . ASN A 1 142 ? -0.421 5.968 8.335 1.00 93.25 142 ASN A N 1
ATOM 1150 C CA . ASN A 1 142 ? 0.806 5.868 9.122 1.00 93.25 142 ASN A CA 1
ATOM 1151 C C . ASN A 1 142 ? 0.801 6.811 10.339 1.00 93.25 142 ASN A C 1
ATOM 1153 O O . ASN A 1 142 ? 1.104 6.374 11.448 1.00 93.25 142 ASN A O 1
ATOM 1157 N N . GLU A 1 143 ? 0.403 8.074 10.149 1.00 92.50 143 GLU A N 1
ATOM 1158 C CA . GLU A 1 143 ? 0.310 9.083 11.216 1.00 92.50 143 GLU A CA 1
ATOM 1159 C C . GLU A 1 143 ? -0.554 8.606 12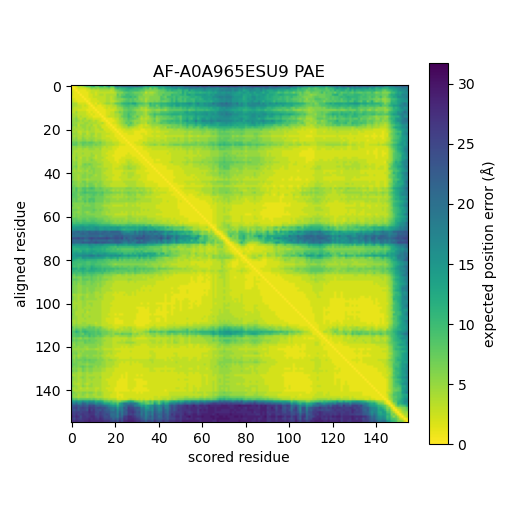.393 1.00 92.50 143 GLU A C 1
ATOM 1161 O O . GLU A 1 143 ? -0.194 8.802 13.555 1.00 92.50 143 GLU A O 1
ATOM 1166 N N . VAL A 1 144 ? -1.694 7.965 12.109 1.00 92.62 144 VAL A N 1
ATOM 1167 C CA . VAL A 1 144 ? -2.648 7.585 13.159 1.00 92.62 144 VAL A CA 1
ATOM 1168 C C . VAL A 1 144 ? -2.346 6.239 13.815 1.00 92.62 144 VAL A C 1
ATOM 1170 O O . 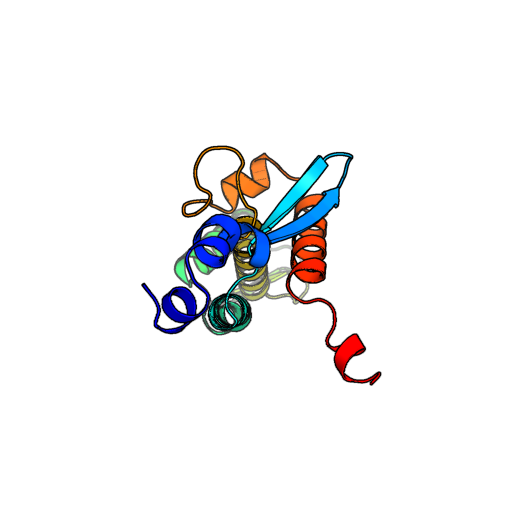VAL A 1 144 ? -2.738 6.035 14.966 1.00 92.62 144 VAL A O 1
ATOM 1173 N N . ILE A 1 145 ? -1.663 5.318 13.127 1.00 88.44 145 ILE A N 1
ATOM 1174 C CA . ILE A 1 145 ? -1.283 4.009 13.695 1.00 88.44 145 ILE A CA 1
ATOM 1175 C C . ILE A 1 145 ? 0.061 4.041 14.424 1.00 88.44 145 ILE A C 1
ATOM 1177 O O . ILE A 1 145 ? 0.278 3.236 15.329 1.00 88.44 145 ILE A O 1
ATOM 1181 N N . ALA A 1 146 ? 0.938 4.975 14.061 1.00 77.25 146 ALA A N 1
ATOM 1182 C CA . ALA A 1 146 ? 2.216 5.217 14.708 1.00 77.25 146 ALA A CA 1
ATOM 1183 C C . ALA A 1 146 ? 2.289 6.685 15.156 1.00 77.25 146 ALA A C 1
ATOM 1185 O O . ALA A 1 146 ? 3.100 7.437 14.611 1.00 77.25 146 ALA A O 1
ATOM 1186 N N . PRO A 1 147 ? 1.457 7.114 16.133 1.00 60.09 147 PRO A N 1
ATOM 1187 C CA . PRO A 1 147 ? 1.600 8.440 16.711 1.00 60.09 147 PRO A CA 1
ATOM 1188 C C . PRO A 1 147 ? 3.032 8.543 17.228 1.00 60.09 147 PRO A C 1
ATOM 1190 O O . PRO A 1 147 ? 3.457 7.739 18.057 1.00 60.09 147 PRO A O 1
ATOM 1193 N N . ASP A 1 148 ? 3.781 9.451 16.610 1.00 50.12 148 ASP A N 1
ATOM 1194 C CA . ASP A 1 148 ? 5.221 9.622 16.721 1.00 50.12 148 ASP A CA 1
ATOM 1195 C C . ASP A 1 148 ? 5.794 9.152 18.076 1.00 50.12 148 ASP A C 1
ATOM 1197 O O . ASP A 1 148 ? 5.418 9.642 19.145 1.00 50.12 148 ASP A O 1
ATOM 1201 N N . TYR A 1 149 ? 6.852 8.336 18.027 1.00 42.78 149 TYR A N 1
ATOM 1202 C CA . TYR A 1 149 ? 7.786 8.109 19.146 1.00 42.78 149 TYR A CA 1
ATOM 1203 C C . TYR A 1 149 ? 8.296 9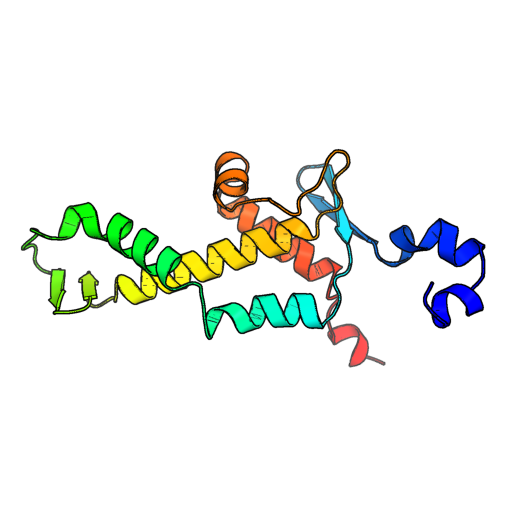.425 19.797 1.00 42.78 149 TYR A C 1
ATOM 1205 O O . TYR A 1 149 ? 8.965 9.385 20.832 1.00 42.78 149 TYR A O 1
ATOM 1213 N N . LYS A 1 150 ? 8.005 10.600 19.212 1.00 41.91 150 LYS A N 1
ATOM 1214 C CA . LYS A 1 150 ? 8.288 11.932 19.764 1.00 41.91 150 LYS A CA 1
ATOM 1215 C C . LYS A 1 150 ? 7.567 12.210 21.083 1.00 41.91 150 LYS A C 1
ATOM 1217 O O . LYS A 1 150 ? 8.155 12.893 21.912 1.00 41.91 150 LYS A O 1
ATOM 1222 N N . GLU A 1 151 ? 6.385 11.647 21.348 1.00 41.44 151 GLU A N 1
ATOM 1223 C CA . GLU A 1 151 ? 5.769 11.793 22.682 1.00 41.44 151 GLU A CA 1
ATOM 1224 C C . GLU A 1 151 ? 6.529 11.013 23.772 1.00 41.44 151 GLU A C 1
ATOM 1226 O O . GLU A 1 151 ? 6.503 11.392 24.942 1.00 41.44 151 GLU A O 1
ATOM 1231 N N . ILE A 1 152 ? 7.270 9.962 23.398 1.00 42.75 152 ILE A N 1
ATOM 1232 C CA . ILE A 1 152 ? 7.987 9.081 24.337 1.00 42.75 152 ILE A CA 1
ATOM 1233 C C . ILE A 1 152 ? 9.338 9.680 24.772 1.00 42.75 152 ILE A C 1
ATOM 1235 O O . ILE A 1 152 ? 9.854 9.319 25.825 1.00 42.75 152 ILE A O 1
ATOM 1239 N N . ARG A 1 153 ? 9.913 10.628 24.015 1.00 39.00 153 ARG A N 1
ATOM 1240 C CA . ARG A 1 153 ? 11.148 11.344 24.408 1.00 39.00 153 ARG A CA 1
ATOM 1241 C C . ARG A 1 153 ? 10.913 12.686 25.110 1.00 39.00 153 ARG A C 1
ATOM 1243 O O . ARG A 1 153 ? 11.885 13.305 25.533 1.00 39.00 153 ARG A O 1
ATOM 1250 N N . SER A 1 154 ? 9.665 13.133 25.243 1.00 42.16 154 SER A N 1
ATOM 1251 C CA . SER A 1 154 ? 9.318 14.395 25.916 1.00 42.16 154 SER A CA 1
ATOM 1252 C C . SER A 1 154 ? 8.597 14.208 27.259 1.00 42.16 154 SER A C 1
ATOM 1254 O O . SER A 1 154 ? 7.922 15.127 27.720 1.00 42.16 154 SER A O 1
ATOM 1256 N N . LYS A 1 155 ? 8.775 13.057 27.920 1.00 37.41 155 LYS A N 1
ATOM 1257 C CA . LYS A 1 155 ? 8.455 12.870 29.342 1.00 37.41 155 LYS A CA 1
ATOM 1258 C C . LYS A 1 155 ? 9.650 12.336 30.112 1.00 37.41 155 LYS A C 1
ATOM 1260 O O . LYS A 1 155 ? 10.343 11.454 29.562 1.00 37.41 155 LYS A O 1
#

Mean predicted aligned error: 6.54 Å